Protein AF-A0A0F9AJL8-F1 (afdb_monomer)

Sequence (91 aa):
MSRAIILKEIDLERERQEGFWGSDFDDLNTPNDWVTSIVHYVVEGAYDGRSMFYTPENFREHLVKAATITVAAIEALDRNGKLAPRHYDRG

Nearest PDB structures (foldseek):
  6gv8-assembly1_A  TM=3.586E-01  e=6.718E+00  Staphylococcus epidermidis

pLDDT: mean 90.89, std 8.99, range [55.16, 98.38]

Mean predicted aligned error: 4.3 Å

Structure (mmCIF, N/CA/C/O backbone):
data_AF-A0A0F9AJL8-F1
#
_entry.id   AF-A0A0F9AJL8-F1
#
loop_
_atom_site.group_PDB
_atom_site.id
_atom_site.type_symbol
_atom_site.label_atom_id
_atom_site.label_alt_id
_atom_site.label_comp_id
_atom_site.label_asym_id
_atom_site.label_entity_id
_atom_site.label_seq_id
_atom_site.pdbx_PDB_ins_code
_atom_site.Cartn_x
_atom_site.Cartn_y
_atom_site.Cartn_z
_atom_site.occupancy
_atom_site.B_iso_or_equiv
_atom_site.auth_seq_id
_atom_site.auth_comp_id
_atom_site.auth_asym_id
_atom_site.auth_atom_id
_atom_site.pdbx_PDB_model_num
ATOM 1 N N . MET A 1 1 ? 20.405 0.552 1.076 1.00 68.00 1 MET A N 1
ATOM 2 C CA . MET A 1 1 ? 19.253 1.344 1.560 1.00 68.00 1 MET A CA 1
ATOM 3 C C . MET A 1 1 ? 18.716 0.673 2.817 1.00 68.00 1 MET A C 1
ATOM 5 O O . MET A 1 1 ? 18.685 -0.551 2.842 1.00 68.00 1 MET A O 1
ATOM 9 N N . SER A 1 2 ? 18.402 1.415 3.880 1.00 92.00 2 SER A N 1
ATOM 10 C CA . SER A 1 2 ? 17.898 0.820 5.127 1.00 92.00 2 SER A CA 1
ATOM 11 C C . SER A 1 2 ? 16.372 0.727 5.105 1.00 92.00 2 SER A C 1
ATOM 13 O O . SER A 1 2 ? 15.709 1.519 4.439 1.00 92.00 2 SER A O 1
ATOM 15 N N . ARG A 1 3 ? 15.804 -0.201 5.884 1.00 94.69 3 ARG A N 1
ATOM 16 C CA . ARG A 1 3 ? 14.347 -0.305 6.077 1.00 94.69 3 ARG A CA 1
ATOM 17 C C . ARG A 1 3 ? 13.720 1.027 6.506 1.00 94.69 3 ARG A C 1
ATOM 19 O O . ARG A 1 3 ? 12.623 1.346 6.075 1.00 94.69 3 ARG A O 1
ATOM 26 N N . ALA A 1 4 ? 14.430 1.812 7.317 1.00 97.12 4 ALA A N 1
ATOM 27 C CA . ALA A 1 4 ?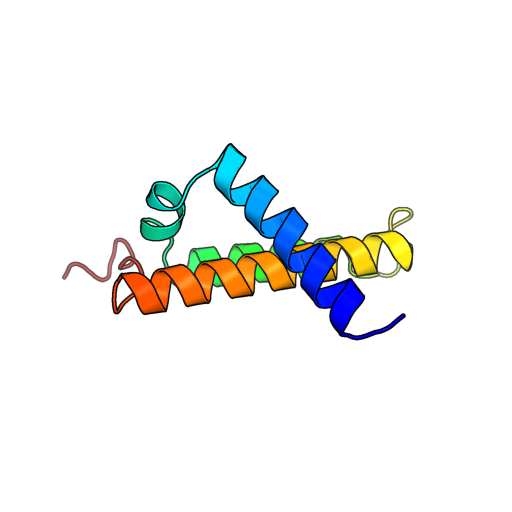 13.964 3.120 7.775 1.00 97.12 4 ALA A CA 1
ATOM 28 C C . ALA A 1 4 ? 13.737 4.114 6.622 1.00 97.12 4 ALA A C 1
ATOM 30 O O . ALA A 1 4 ? 12.792 4.889 6.672 1.00 97.12 4 ALA A O 1
ATOM 31 N N . ILE A 1 5 ? 14.566 4.068 5.572 1.00 96.88 5 ILE A N 1
ATOM 32 C CA . ILE A 1 5 ? 14.387 4.922 4.388 1.00 96.88 5 ILE A CA 1
ATOM 33 C C . ILE A 1 5 ? 13.123 4.514 3.625 1.00 96.88 5 ILE A C 1
ATOM 35 O O . ILE A 1 5 ? 12.335 5.377 3.267 1.00 96.88 5 ILE A O 1
ATOM 39 N N . ILE A 1 6 ? 12.894 3.210 3.442 1.00 97.31 6 ILE A N 1
ATOM 40 C CA . ILE A 1 6 ? 11.699 2.694 2.752 1.00 97.31 6 ILE A CA 1
ATOM 41 C C . ILE A 1 6 ? 10.425 3.110 3.497 1.00 97.31 6 ILE A C 1
ATOM 43 O O . ILE A 1 6 ? 9.487 3.596 2.879 1.00 97.31 6 ILE A O 1
ATOM 47 N N . LEU A 1 7 ? 10.409 2.969 4.826 1.00 98.06 7 LEU A N 1
ATOM 48 C CA . LEU A 1 7 ? 9.266 3.385 5.644 1.00 98.06 7 LEU A CA 1
ATOM 49 C C . LEU A 1 7 ? 9.008 4.892 5.546 1.00 98.06 7 LEU A C 1
ATOM 51 O O . LEU A 1 7 ? 7.860 5.293 5.425 1.00 98.06 7 LEU A O 1
ATOM 55 N N . LYS A 1 8 ? 10.062 5.716 5.526 1.00 98.12 8 LYS A N 1
ATOM 56 C CA . LYS A 1 8 ? 9.925 7.164 5.329 1.00 98.12 8 LYS A CA 1
ATOM 57 C C . LYS A 1 8 ? 9.332 7.515 3.961 1.00 98.12 8 LYS A C 1
ATOM 59 O O . LYS A 1 8 ? 8.586 8.475 3.850 1.00 98.12 8 LYS A O 1
ATOM 64 N N . GLU A 1 9 ? 9.675 6.780 2.912 1.00 98.12 9 GLU A N 1
ATOM 65 C CA . GLU A 1 9 ? 9.086 7.021 1.591 1.00 98.12 9 GLU A CA 1
ATOM 66 C C . GLU A 1 9 ? 7.610 6.618 1.524 1.00 98.12 9 GLU A C 1
ATOM 68 O O . GLU A 1 9 ? 6.823 7.328 0.907 1.00 98.12 9 GLU A O 1
ATOM 73 N N . ILE A 1 10 ? 7.233 5.518 2.182 1.00 98.38 10 ILE A N 1
ATOM 74 C CA . ILE A 1 10 ? 5.827 5.110 2.320 1.00 98.38 10 ILE A CA 1
ATOM 75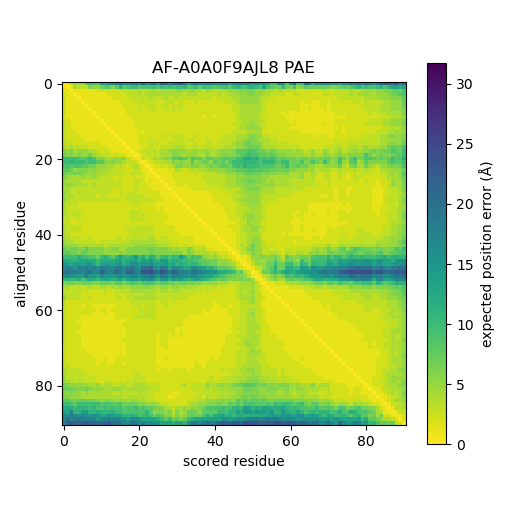 C C . ILE A 1 10 ? 5.033 6.191 3.061 1.00 98.38 10 ILE A C 1
ATOM 77 O O . ILE A 1 10 ? 3.934 6.528 2.630 1.00 98.38 10 ILE A O 1
ATOM 81 N N . ASP A 1 11 ? 5.610 6.745 4.129 1.00 98.12 11 ASP A N 1
ATOM 82 C CA . ASP A 1 11 ? 5.035 7.828 4.933 1.00 98.12 11 ASP A CA 1
ATOM 83 C C . ASP A 1 11 ? 4.823 9.104 4.099 1.00 98.12 11 ASP A C 1
ATOM 85 O O . ASP A 1 11 ? 3.711 9.614 4.015 1.00 98.12 11 ASP A O 1
ATOM 89 N N . LEU A 1 12 ? 5.844 9.547 3.355 1.00 98.12 12 LEU A N 1
ATOM 90 C CA . LEU A 1 12 ? 5.733 10.701 2.449 1.00 98.12 12 LEU A CA 1
ATOM 91 C C . LEU A 1 12 ? 4.670 10.499 1.356 1.00 98.12 12 LEU A C 1
ATOM 93 O O . LEU A 1 12 ? 3.933 11.424 1.013 1.00 98.12 12 LEU A O 1
ATOM 97 N N . GLU A 1 13 ? 4.575 9.294 0.793 1.00 97.44 13 GLU A N 1
ATOM 98 C CA . GLU A 1 13 ? 3.529 8.971 -0.180 1.00 97.44 13 GLU A CA 1
ATOM 99 C C . GLU A 1 13 ? 2.141 8.917 0.482 1.00 97.44 13 GLU A C 1
ATOM 101 O O . GLU A 1 13 ? 1.154 9.314 -0.140 1.00 97.44 13 GLU A O 1
ATOM 106 N N . ARG A 1 14 ? 2.043 8.499 1.753 1.00 96.81 14 ARG A N 1
ATOM 107 C CA . ARG A 1 14 ? 0.782 8.500 2.511 1.00 96.81 14 ARG A CA 1
ATOM 108 C C . ARG A 1 14 ? 0.300 9.917 2.799 1.00 96.81 14 ARG A C 1
ATOM 110 O O . ARG A 1 14 ? -0.881 10.195 2.582 1.00 96.81 14 ARG A O 1
ATOM 117 N N . GLU A 1 15 ? 1.202 10.807 3.214 1.00 96.31 15 GLU A N 1
ATOM 118 C CA . GLU A 1 15 ? 0.934 12.241 3.386 1.00 96.31 15 GLU A CA 1
ATOM 119 C C . GLU A 1 15 ? 0.420 12.860 2.081 1.00 96.31 15 GLU A C 1
ATOM 121 O O . GLU A 1 15 ? -0.558 13.611 2.076 1.00 96.31 15 GLU A O 1
ATOM 126 N N . ARG A 1 16 ? 1.041 12.498 0.948 1.00 94.81 16 ARG A N 1
ATOM 127 C CA . ARG A 1 16 ? 0.592 12.931 -0.377 1.00 94.81 16 ARG A CA 1
ATOM 128 C C . ARG A 1 16 ? -0.846 12.482 -0.651 1.00 94.81 16 ARG A C 1
ATOM 130 O O . ARG A 1 16 ? -1.652 13.305 -1.077 1.00 94.81 16 ARG A O 1
ATOM 137 N N . GLN A 1 17 ? -1.171 11.207 -0.425 1.00 92.00 17 GLN A N 1
ATOM 138 C CA . GLN A 1 17 ? -2.523 10.666 -0.633 1.00 92.00 17 GLN A CA 1
ATOM 139 C C . GLN A 1 17 ? -3.564 11.347 0.262 1.00 92.00 17 GLN A C 1
ATOM 141 O O . GLN A 1 17 ? -4.628 11.725 -0.231 1.00 92.00 17 GLN A O 1
ATOM 146 N N . GLU A 1 18 ? -3.232 11.588 1.533 1.00 90.25 18 GLU A N 1
ATOM 147 C CA . GLU A 1 18 ? -4.116 12.299 2.464 1.00 90.25 18 GLU A CA 1
ATOM 148 C C . GLU A 1 18 ? -4.425 13.715 1.965 1.00 90.25 18 GLU A C 1
ATOM 150 O O . GLU A 1 18 ? -5.572 14.147 1.997 1.00 90.25 18 GLU A O 1
ATOM 155 N N . GLY A 1 19 ? -3.423 14.413 1.422 1.00 88.19 19 GLY A N 1
ATOM 156 C CA . GLY A 1 19 ? -3.605 15.745 0.846 1.00 88.19 19 GLY A CA 1
ATOM 157 C C . GLY A 1 19 ? -4.472 15.783 -0.417 1.00 88.19 19 GLY A C 1
ATOM 158 O O . GLY A 1 19 ? -5.026 16.835 -0.735 1.00 88.19 19 GLY A O 1
ATOM 159 N N . PHE A 1 20 ? -4.599 14.669 -1.145 1.00 86.31 20 PHE A N 1
ATOM 160 C CA . PHE A 1 20 ? -5.435 14.599 -2.342 1.00 86.31 20 PHE A CA 1
ATOM 161 C C . PHE A 1 20 ? -6.864 14.144 -2.040 1.00 86.31 20 PHE A C 1
ATOM 163 O O . PHE A 1 20 ? -7.802 14.731 -2.580 1.00 86.31 20 PHE A O 1
ATOM 170 N N . TRP A 1 21 ? -7.029 13.045 -1.299 1.00 85.12 21 TRP A N 1
ATOM 171 C CA . TRP A 1 21 ? -8.312 12.330 -1.192 1.00 85.12 21 TRP A CA 1
ATOM 172 C C . TRP A 1 21 ? -8.899 12.418 0.218 1.00 85.12 21 TRP A C 1
ATOM 174 O O . TRP A 1 21 ? -10.116 12.530 0.363 1.00 85.12 21 TRP A O 1
ATOM 184 N N . GLY A 1 22 ? -8.032 12.437 1.233 1.00 86.69 22 GLY A N 1
ATOM 185 C CA . GLY A 1 22 ? -8.406 12.434 2.642 1.00 86.69 22 GLY A CA 1
ATOM 186 C C . GLY A 1 22 ? -9.011 11.110 3.121 1.00 86.69 22 GLY A C 1
ATOM 187 O O . GLY A 1 22 ? -9.522 10.299 2.347 1.00 86.69 22 GLY A O 1
ATOM 188 N N . SER A 1 23 ? -8.995 10.922 4.436 1.00 85.81 23 SER A N 1
ATOM 189 C CA . SER A 1 23 ? -9.541 9.737 5.115 1.00 85.81 23 SER A CA 1
ATOM 190 C C . SER A 1 23 ? -11.041 9.484 4.882 1.00 85.81 23 SER A C 1
ATOM 192 O O . SER A 1 23 ? -11.462 8.328 4.895 1.00 85.81 23 SER A O 1
ATOM 194 N N . ASP A 1 24 ? -11.839 10.516 4.586 1.00 87.69 24 ASP A N 1
ATOM 195 C CA 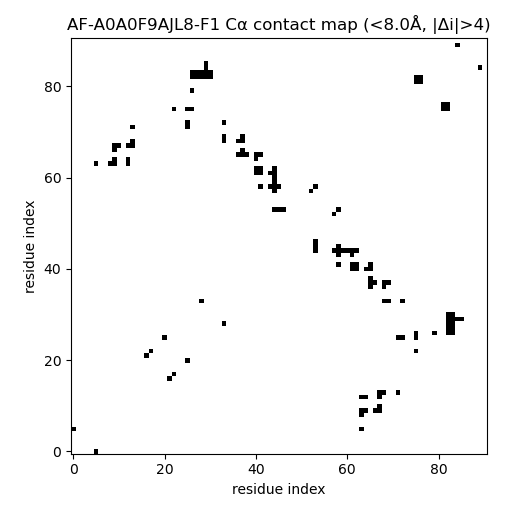. ASP A 1 24 ? -13.265 10.358 4.245 1.00 87.69 24 ASP A CA 1
ATOM 196 C C . ASP A 1 24 ? -13.468 9.519 2.973 1.00 87.69 24 ASP A C 1
ATOM 198 O O . ASP A 1 24 ? -14.443 8.775 2.861 1.00 87.69 24 ASP A O 1
ATOM 202 N N . PHE A 1 25 ? -12.558 9.631 1.999 1.00 90.00 25 PHE A N 1
ATOM 203 C CA . PHE A 1 25 ? -12.618 8.834 0.777 1.00 90.00 25 PHE A CA 1
ATOM 204 C C . PHE A 1 25 ? -12.214 7.380 1.039 1.00 90.00 25 PHE A C 1
ATOM 206 O O . PHE A 1 25 ? -12.845 6.459 0.517 1.00 90.00 25 PHE A O 1
ATOM 213 N N . ASP A 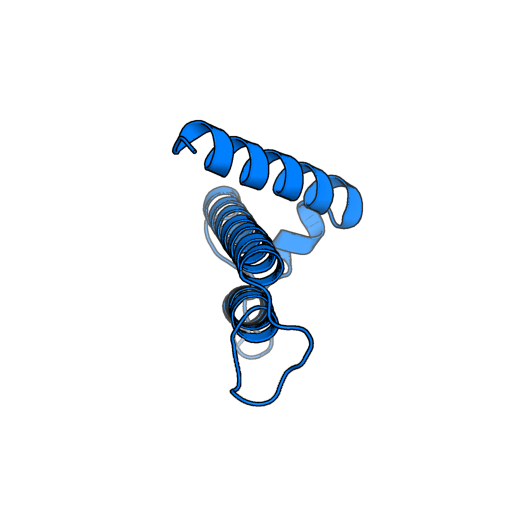1 26 ? -11.207 7.166 1.888 1.00 91.19 26 ASP A N 1
ATOM 214 C CA . ASP A 1 26 ? -10.760 5.830 2.285 1.00 91.19 26 ASP A CA 1
ATOM 215 C C . ASP A 1 26 ? -11.896 5.021 2.924 1.00 91.19 26 ASP A C 1
ATOM 217 O O . ASP A 1 26 ? -12.070 3.836 2.636 1.00 91.19 26 ASP A O 1
ATOM 221 N N . ASP A 1 27 ? -12.729 5.676 3.731 1.00 92.75 27 ASP A N 1
ATOM 222 C CA . ASP A 1 27 ? -13.842 5.043 4.441 1.00 92.75 27 ASP A CA 1
ATOM 223 C C . ASP A 1 27 ? -14.977 4.568 3.507 1.00 92.75 27 ASP A C 1
ATOM 225 O O . ASP A 1 27 ? -15.838 3.782 3.915 1.00 92.75 27 ASP A O 1
ATOM 229 N N . LEU A 1 28 ? -14.969 4.989 2.236 1.00 93.38 28 LEU A N 1
ATOM 230 C CA . LEU A 1 28 ? -15.906 4.533 1.204 1.00 93.38 28 LEU A CA 1
ATOM 231 C C . LEU A 1 28 ? -15.426 3.276 0.467 1.00 93.38 28 LEU A C 1
ATOM 233 O O . LEU A 1 28 ? -16.234 2.626 -0.204 1.00 93.38 28 LEU A O 1
ATOM 237 N N . ASN A 1 29 ? -14.145 2.918 0.585 1.00 95.25 29 ASN A N 1
ATOM 238 C CA . ASN A 1 29 ? -13.562 1.806 -0.156 1.00 95.25 29 ASN A CA 1
ATOM 239 C C . ASN A 1 29 ? -13.971 0.454 0.436 1.00 95.25 29 ASN A C 1
ATOM 241 O O . ASN A 1 29 ? -13.777 0.152 1.622 1.00 95.25 29 ASN A O 1
ATOM 245 N N . THR A 1 30 ? -14.503 -0.408 -0.427 1.00 96.56 30 THR A N 1
ATOM 246 C CA . THR A 1 30 ? -14.786 -1.802 -0.088 1.00 96.56 30 THR A CA 1
ATOM 247 C C . THR A 1 30 ? -13.491 -2.622 -0.067 1.00 96.56 30 THR A C 1
ATOM 249 O O . THR A 1 30 ? -12.491 -2.219 -0.667 1.00 96.56 30 THR A O 1
ATOM 252 N N . PRO A 1 31 ? -13.477 -3.825 0.544 1.00 95.94 31 PRO A N 1
ATOM 253 C CA . PRO A 1 31 ? -12.314 -4.713 0.475 1.00 95.94 31 PRO A CA 1
ATOM 254 C C . PRO A 1 31 ? -11.793 -4.951 -0.953 1.00 95.94 31 PRO A C 1
ATOM 256 O O . PRO A 1 31 ? -10.586 -5.050 -1.165 1.00 95.94 31 PRO A O 1
ATOM 259 N N . ASN A 1 32 ? -12.687 -5.007 -1.945 1.00 95.88 32 ASN A N 1
ATOM 260 C CA . ASN A 1 32 ? -12.304 -5.218 -3.340 1.00 95.88 32 ASN A CA 1
ATOM 261 C C . ASN A 1 32 ? -11.677 -3.972 -3.974 1.00 95.88 32 ASN A C 1
ATOM 263 O O . ASN A 1 32 ? -10.797 -4.123 -4.820 1.00 95.88 32 ASN A O 1
ATOM 267 N N . ASP A 1 33 ? -12.091 -2.770 -3.575 1.00 96.06 33 ASP A N 1
ATOM 268 C CA . ASP A 1 33 ? -11.506 -1.520 -4.078 1.00 96.06 33 ASP A CA 1
ATOM 269 C C . ASP A 1 33 ? -10.057 -1.379 -3.599 1.00 96.06 33 ASP A C 1
ATOM 271 O O . ASP A 1 33 ? -9.160 -1.069 -4.390 1.00 96.06 33 ASP A O 1
ATOM 275 N N . TRP A 1 34 ? -9.804 -1.732 -2.333 1.00 96.56 34 TRP A N 1
ATOM 276 C CA . TRP A 1 34 ? -8.455 -1.804 -1.774 1.00 96.56 34 TRP A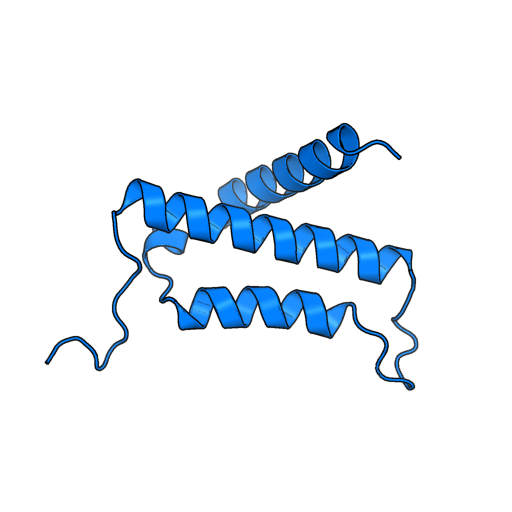 CA 1
ATOM 277 C C . TRP A 1 34 ? -7.575 -2.806 -2.522 1.00 96.56 34 TRP A C 1
ATOM 279 O O . TRP A 1 34 ? -6.494 -2.450 -2.991 1.00 96.56 34 TRP A O 1
ATOM 289 N N . VAL A 1 35 ? -8.049 -4.047 -2.693 1.00 97.25 35 VAL A N 1
ATOM 290 C CA . VAL A 1 35 ? -7.311 -5.085 -3.436 1.00 97.25 35 VAL A CA 1
ATOM 291 C C . VAL A 1 35 ? -7.041 -4.643 -4.872 1.00 97.25 35 VAL A C 1
ATOM 293 O O . VAL A 1 35 ? -5.925 -4.811 -5.360 1.00 97.25 35 VAL A O 1
ATOM 296 N N . THR A 1 36 ? -8.030 -4.052 -5.540 1.00 97.19 36 THR A N 1
ATOM 297 C CA . THR A 1 36 ? -7.893 -3.577 -6.922 1.00 97.19 36 THR A CA 1
ATOM 29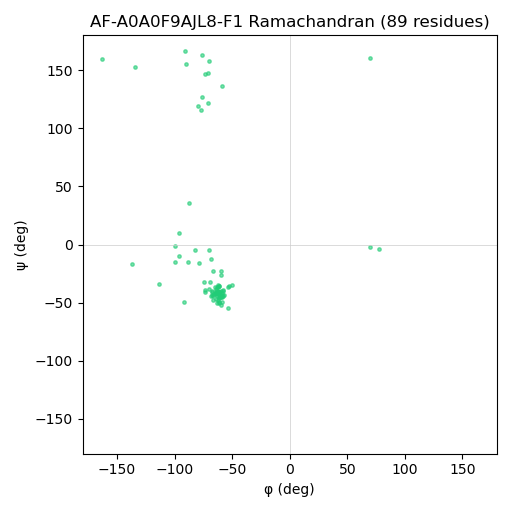8 C C . THR A 1 36 ? -6.809 -2.510 -7.027 1.00 97.19 36 THR A C 1
ATOM 300 O O . THR A 1 36 ? -5.943 -2.620 -7.891 1.00 97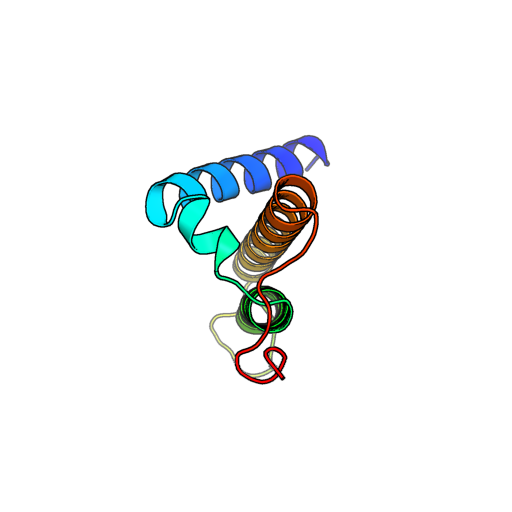.19 36 THR A O 1
ATOM 303 N N . SER A 1 37 ? -6.795 -1.532 -6.119 1.00 95.88 37 SER A N 1
ATOM 304 C CA . SER A 1 37 ? -5.781 -0.469 -6.093 1.00 95.88 37 SER A CA 1
ATOM 305 C C . SER A 1 37 ? -4.370 -1.008 -5.827 1.00 95.88 37 SER A C 1
ATOM 307 O O . SER A 1 37 ? -3.415 -0.611 -6.494 1.00 95.88 37 SER A O 1
ATOM 309 N N . ILE A 1 38 ? -4.228 -1.960 -4.899 1.00 97.38 38 ILE A N 1
ATOM 310 C CA . ILE A 1 38 ? -2.938 -2.609 -4.610 1.00 97.38 38 ILE A CA 1
ATOM 311 C C . ILE A 1 38 ? -2.439 -3.374 -5.840 1.00 97.38 38 ILE A C 1
ATOM 313 O O . ILE A 1 38 ? -1.296 -3.198 -6.264 1.00 97.38 38 ILE A O 1
ATOM 317 N N . VAL A 1 39 ? -3.297 -4.210 -6.433 1.00 96.56 39 VAL A N 1
ATOM 318 C CA . VAL A 1 39 ? -2.953 -5.012 -7.615 1.00 96.56 39 VAL A CA 1
ATOM 319 C C . VAL A 1 39 ? -2.618 -4.116 -8.800 1.00 96.56 39 VAL A C 1
ATOM 321 O O . VAL A 1 39 ? -1.659 -4.406 -9.507 1.00 96.56 39 VAL A O 1
ATOM 324 N N . HIS A 1 40 ? -3.359 -3.026 -8.998 1.00 94.81 40 HIS A N 1
ATOM 325 C CA . HIS A 1 40 ? -3.108 -2.065 -10.064 1.00 94.81 40 HIS A CA 1
ATOM 326 C C . HIS A 1 40 ? -1.664 -1.557 -10.028 1.00 94.81 40 HIS A C 1
ATOM 328 O O . HIS A 1 40 ? -0.945 -1.750 -11.006 1.00 94.81 40 HIS A O 1
ATOM 334 N N . TYR A 1 41 ? -1.196 -1.032 -8.890 1.00 94.62 41 TYR A N 1
ATOM 335 C CA . TYR A 1 41 ? 0.184 -0.553 -8.790 1.00 94.62 41 TYR A CA 1
ATOM 336 C C . TYR A 1 41 ? 1.211 -1.674 -8.958 1.00 94.62 41 TYR A C 1
ATOM 338 O O . TYR A 1 41 ? 2.190 -1.501 -9.681 1.00 94.62 41 TYR A O 1
ATOM 346 N N . VAL A 1 42 ? 0.988 -2.846 -8.354 1.00 92.62 42 VAL A N 1
ATOM 347 C CA . VAL A 1 42 ? 1.904 -3.989 -8.518 1.00 92.62 42 VAL A CA 1
ATOM 348 C C . VAL A 1 42 ? 2.031 -4.397 -9.990 1.00 92.62 42 VAL A C 1
ATOM 350 O O . VAL A 1 42 ? 3.138 -4.675 -10.449 1.00 92.62 42 VAL A O 1
ATOM 353 N N . VAL A 1 43 ? 0.920 -4.422 -10.730 1.00 91.12 43 VAL A N 1
ATOM 354 C CA . VAL A 1 43 ? 0.884 -4.806 -12.146 1.00 91.12 43 VAL A CA 1
ATOM 355 C C . VAL A 1 43 ? 1.479 -3.722 -13.043 1.00 91.12 43 VAL A C 1
ATOM 357 O O . VAL A 1 43 ? 2.230 -4.065 -13.950 1.00 91.12 43 VAL A O 1
ATOM 360 N N . GLU A 1 44 ? 1.210 -2.438 -12.794 1.00 87.94 44 GLU A N 1
ATOM 361 C CA . GLU A 1 44 ? 1.781 -1.337 -13.589 1.00 87.94 44 GLU A CA 1
ATOM 362 C C . GLU A 1 44 ? 3.311 -1.289 -13.521 1.00 87.94 44 GLU A C 1
ATOM 364 O O . GLU A 1 44 ? 3.973 -1.004 -14.519 1.00 87.94 44 GLU A O 1
ATOM 369 N N . GLY A 1 45 ? 3.885 -1.615 -12.361 1.00 85.12 45 GLY A N 1
ATOM 370 C CA . GLY A 1 45 ? 5.334 -1.700 -12.210 1.00 85.12 45 GLY A CA 1
ATOM 371 C C . GLY A 1 45 ? 5.949 -2.994 -12.756 1.00 85.12 45 GLY A C 1
ATOM 372 O O . GLY A 1 45 ? 7.171 -3.066 -12.900 1.00 85.12 45 GLY A O 1
ATOM 373 N N . ALA A 1 46 ? 5.150 -4.032 -13.014 1.00 85.00 46 ALA A N 1
ATOM 374 C CA . ALA A 1 46 ? 5.656 -5.350 -13.372 1.00 85.00 46 ALA A CA 1
ATOM 375 C C . ALA A 1 46 ? 6.202 -5.399 -14.808 1.00 85.00 46 ALA A C 1
ATOM 377 O O . ALA A 1 46 ? 5.691 -4.773 -15.735 1.00 85.00 46 ALA A O 1
ATOM 378 N N . TYR A 1 47 ? 7.235 -6.219 -15.009 1.00 79.44 47 TYR A N 1
ATOM 379 C CA . TYR A 1 47 ? 7.728 -6.530 -16.345 1.00 79.44 47 TYR A CA 1
ATOM 380 C C . TYR A 1 47 ? 6.803 -7.543 -17.033 1.00 79.44 47 TYR A C 1
ATOM 382 O O . TYR A 1 47 ? 6.705 -8.692 -16.607 1.00 79.44 47 TYR A O 1
ATOM 390 N N . ASP A 1 48 ? 6.161 -7.143 -18.127 1.00 77.38 48 ASP A N 1
ATOM 391 C CA . ASP A 1 48 ? 5.256 -7.985 -18.926 1.00 77.38 48 ASP A CA 1
ATOM 392 C C . ASP A 1 48 ? 5.942 -8.630 -20.154 1.00 77.38 48 ASP A C 1
ATOM 394 O O . ASP A 1 48 ? 5.278 -9.171 -21.047 1.00 77.38 48 ASP A O 1
ATOM 398 N N . GLY A 1 49 ? 7.276 -8.538 -20.236 1.00 70.94 49 GLY A N 1
ATOM 399 C CA . GLY A 1 49 ? 8.067 -9.040 -21.363 1.00 70.94 49 GLY A CA 1
ATOM 400 C C . GLY A 1 49 ? 8.052 -8.155 -22.613 1.00 70.94 49 GLY A C 1
ATOM 401 O O . GLY A 1 49 ? 8.726 -8.483 -23.588 1.00 70.94 49 GLY A O 1
ATOM 402 N N . ARG A 1 50 ? 7.274 -7.065 -22.626 1.00 67.44 50 ARG A N 1
ATOM 403 C CA . ARG A 1 50 ? 6.998 -6.249 -23.826 1.00 67.44 50 ARG A CA 1
ATOM 404 C C . ARG A 1 50 ? 7.053 -4.742 -23.570 1.00 67.44 50 ARG A C 1
ATOM 406 O O . ARG A 1 50 ? 7.160 -3.965 -24.517 1.00 67.44 50 ARG A O 1
ATOM 413 N N . SER A 1 51 ? 7.000 -4.330 -22.312 1.00 66.50 51 SER A N 1
ATOM 414 C CA . SER A 1 51 ? 6.932 -2.942 -21.893 1.00 66.50 51 SER A CA 1
ATOM 415 C C . SER A 1 51 ? 8.305 -2.280 -21.932 1.00 66.50 51 SER A C 1
ATOM 417 O O . SER A 1 51 ? 9.224 -2.640 -21.198 1.00 66.50 51 SER A O 1
ATOM 419 N N . MET A 1 52 ? 8.410 -1.242 -22.758 1.00 67.19 52 MET A N 1
ATOM 420 C CA . MET A 1 52 ? 9.510 -0.272 -22.745 1.00 67.19 52 MET A CA 1
ATOM 421 C C . MET A 1 52 ? 9.496 0.648 -21.510 1.00 67.19 52 MET A C 1
ATOM 423 O O . MET A 1 52 ? 10.420 1.435 -21.332 1.00 67.19 52 MET A O 1
ATOM 427 N N . PHE A 1 53 ? 8.468 0.551 -20.660 1.00 70.44 53 PHE A N 1
ATOM 428 C CA . PHE A 1 53 ? 8.294 1.376 -19.461 1.00 70.44 53 PHE A CA 1
ATOM 429 C C . PHE A 1 53 ? 8.800 0.703 -18.182 1.00 70.44 53 PHE A C 1
ATOM 431 O O . PHE A 1 53 ? 8.904 1.362 -17.145 1.00 70.44 53 PHE A O 1
ATOM 438 N N . TYR A 1 54 ? 9.138 -0.589 -18.239 1.00 84.12 54 TYR A N 1
ATOM 439 C CA . TYR A 1 54 ? 9.753 -1.264 -17.104 1.00 84.12 54 TYR A CA 1
ATOM 440 C C . TYR A 1 54 ? 11.189 -0.775 -16.896 1.00 84.12 54 TYR A C 1
ATOM 442 O O . TYR A 1 54 ? 12.060 -0.948 -17.751 1.00 84.12 54 TYR A O 1
ATOM 450 N N . THR A 1 55 ? 11.437 -0.245 -15.704 1.00 88.31 55 THR A N 1
ATOM 451 C CA . THR A 1 55 ? 12.769 -0.055 -15.128 1.00 88.31 55 THR A CA 1
ATOM 452 C C . THR A 1 55 ? 12.734 -0.532 -13.673 1.00 88.31 55 THR A C 1
ATOM 454 O O . THR A 1 55 ? 11.666 -0.490 -13.049 1.00 88.31 55 THR A O 1
ATOM 457 N N . PRO A 1 56 ? 13.862 -0.984 -13.094 1.00 89.81 56 PRO A N 1
ATOM 458 C CA . PRO A 1 56 ? 13.926 -1.309 -11.669 1.00 89.81 56 PRO A CA 1
ATOM 459 C C . PRO A 1 56 ? 13.449 -0.156 -10.774 1.00 89.81 56 PRO A C 1
ATOM 461 O O . PRO A 1 56 ? 12.791 -0.387 -9.761 1.00 89.81 56 PRO A O 1
ATOM 464 N N . GLU A 1 57 ? 13.743 1.083 -11.167 1.00 91.38 57 GLU A N 1
ATOM 465 C CA . GLU A 1 57 ? 13.336 2.298 -10.467 1.00 91.38 57 GLU A CA 1
ATOM 466 C C . GLU A 1 57 ? 11.816 2.491 -10.510 1.00 91.38 57 GLU A C 1
ATOM 468 O O . GLU A 1 57 ? 11.204 2.690 -9.460 1.00 91.38 57 GLU A O 1
ATOM 473 N N . ASN A 1 58 ? 11.196 2.348 -11.687 1.00 89.88 58 ASN A N 1
ATOM 474 C CA . ASN A 1 58 ? 9.743 2.443 -11.834 1.00 89.88 58 ASN A CA 1
ATOM 475 C C . ASN A 1 58 ? 9.052 1.332 -11.047 1.00 89.88 58 ASN A C 1
ATOM 477 O O . ASN A 1 58 ? 8.090 1.597 -10.329 1.00 89.88 58 ASN A O 1
ATOM 481 N N . PHE A 1 59 ? 9.547 0.095 -11.128 1.00 93.06 59 PHE A N 1
ATOM 482 C CA . PHE A 1 59 ? 8.970 -1.008 -10.367 1.00 93.06 59 PHE A CA 1
ATOM 483 C C . PHE A 1 59 ? 9.044 -0.744 -8.860 1.00 93.06 59 PHE A C 1
ATOM 485 O O . PHE A 1 59 ? 8.053 -0.907 -8.150 1.00 93.06 59 PHE A O 1
ATOM 492 N N . ARG A 1 60 ? 10.189 -0.255 -8.368 1.00 94.75 60 ARG A N 1
ATOM 493 C CA . ARG A 1 60 ? 10.359 0.139 -6.966 1.00 94.75 60 ARG A CA 1
ATOM 494 C C . ARG A 1 60 ? 9.363 1.225 -6.553 1.00 94.75 60 ARG A C 1
ATOM 496 O O . ARG A 1 60 ? 8.785 1.118 -5.476 1.00 94.75 60 ARG A O 1
ATOM 503 N N . GLU A 1 61 ? 9.162 2.255 -7.373 1.00 95.12 61 GLU A N 1
ATOM 504 C CA . GLU A 1 61 ? 8.188 3.318 -7.094 1.00 95.12 61 GLU A CA 1
ATOM 505 C C . GLU A 1 61 ? 6.764 2.756 -6.959 1.00 95.12 61 GLU A C 1
ATOM 507 O O . GLU A 1 61 ? 6.053 3.074 -6.007 1.00 95.12 61 GLU A O 1
ATOM 512 N N . HIS A 1 62 ? 6.369 1.857 -7.859 1.00 95.94 62 HIS A N 1
ATOM 513 C CA . HIS A 1 62 ? 5.063 1.202 -7.806 1.00 95.94 62 HIS A CA 1
ATOM 514 C C . HIS A 1 62 ? 4.900 0.303 -6.573 1.00 95.94 62 HIS A C 1
ATOM 516 O O . HIS A 1 62 ? 3.827 0.275 -5.972 1.00 95.94 62 HIS A O 1
ATOM 522 N N . LEU A 1 63 ? 5.964 -0.382 -6.139 1.00 96.62 63 LEU A N 1
ATOM 523 C CA . LEU A 1 63 ? 5.948 -1.139 -4.885 1.00 96.62 63 LEU A CA 1
ATOM 524 C C . LEU A 1 63 ? 5.760 -0.231 -3.663 1.00 96.62 63 LEU A C 1
ATOM 526 O O . LEU A 1 63 ? 5.038 -0.613 -2.743 1.00 96.62 63 LEU A O 1
ATOM 530 N N . VAL A 1 64 ? 6.363 0.965 -3.650 1.00 97.69 64 VAL A N 1
ATOM 531 C CA . VAL A 1 64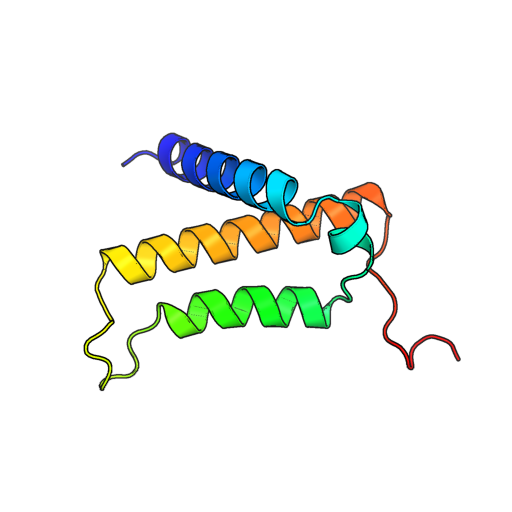 ? 6.125 1.955 -2.584 1.00 97.69 64 VAL A CA 1
ATOM 532 C C . VAL A 1 64 ? 4.658 2.382 -2.582 1.00 97.69 64 VAL A C 1
ATOM 534 O O . VAL A 1 64 ? 4.026 2.307 -1.535 1.00 97.69 64 VAL A O 1
ATOM 537 N N . LYS A 1 65 ? 4.077 2.714 -3.743 1.00 97.31 65 LYS A N 1
ATOM 538 C CA . LYS A 1 65 ? 2.651 3.080 -3.850 1.00 97.31 65 LYS A CA 1
ATOM 539 C C . LYS A 1 65 ? 1.724 1.960 -3.374 1.00 97.31 65 LYS A C 1
ATOM 541 O O . LYS A 1 65 ? 0.810 2.212 -2.594 1.00 97.31 65 LYS A O 1
ATOM 546 N N . ALA A 1 66 ? 1.981 0.715 -3.780 1.00 98.00 66 ALA A N 1
ATOM 547 C CA . ALA A 1 66 ? 1.208 -0.445 -3.335 1.00 98.00 66 ALA A CA 1
ATOM 548 C C . ALA A 1 66 ? 1.296 -0.656 -1.811 1.00 98.00 66 ALA A C 1
ATOM 550 O O . ALA A 1 66 ? 0.288 -0.945 -1.158 1.00 98.00 66 ALA A O 1
ATOM 551 N N . ALA A 1 67 ? 2.486 -0.475 -1.230 1.00 98.31 67 ALA A N 1
ATOM 552 C CA . ALA A 1 67 ? 2.673 -0.522 0.216 1.00 98.31 67 ALA A CA 1
ATOM 553 C C . ALA A 1 67 ? 1.910 0.612 0.921 1.00 98.31 67 ALA A C 1
ATOM 555 O O . ALA A 1 67 ? 1.249 0.353 1.924 1.00 98.31 67 ALA A O 1
ATOM 556 N N . THR A 1 68 ? 1.922 1.831 0.376 1.00 98.00 68 THR A N 1
ATOM 557 C CA . THR A 1 68 ? 1.153 2.958 0.920 1.00 98.00 68 THR A CA 1
ATOM 558 C C . THR A 1 68 ? -0.353 2.693 0.907 1.00 98.00 68 THR A C 1
ATOM 560 O O . THR A 1 68 ? -1.000 2.898 1.929 1.00 98.00 68 THR A O 1
ATOM 563 N N . ILE A 1 69 ? -0.912 2.154 -0.184 1.00 97.62 69 ILE A N 1
ATOM 564 C CA . ILE A 1 69 ? -2.338 1.777 -0.226 1.00 97.62 69 ILE A CA 1
ATOM 565 C C . ILE A 1 69 ? -2.654 0.686 0.808 1.00 97.62 69 ILE A C 1
ATOM 567 O O . ILE A 1 69 ? -3.711 0.705 1.431 1.00 97.62 69 ILE A O 1
ATOM 571 N N . THR A 1 70 ? -1.727 -0.249 1.033 1.00 98.38 70 THR A N 1
ATOM 572 C CA . THR A 1 70 ? -1.886 -1.274 2.076 1.00 98.38 70 THR A CA 1
ATOM 573 C C . THR A 1 70 ? -1.943 -0.645 3.472 1.00 98.38 70 THR A C 1
ATOM 575 O O . THR A 1 70 ? -2.769 -1.053 4.284 1.00 98.38 70 THR A O 1
ATOM 578 N N . VAL A 1 71 ? -1.104 0.361 3.748 1.00 98.00 71 VAL A N 1
ATOM 579 C CA . VAL A 1 71 ? -1.151 1.125 5.006 1.00 98.00 71 VAL A CA 1
ATOM 580 C C . VAL A 1 71 ? -2.494 1.840 5.150 1.00 98.00 71 VAL A C 1
ATOM 582 O O . VAL A 1 71 ? -3.155 1.646 6.165 1.00 98.00 71 VAL A O 1
ATOM 585 N N . ALA A 1 72 ? -2.944 2.571 4.126 1.00 97.00 72 ALA A N 1
ATOM 586 C CA . ALA A 1 72 ? -4.231 3.273 4.150 1.00 97.00 72 ALA A CA 1
ATOM 587 C C . ALA A 1 72 ? -5.419 2.322 4.403 1.00 97.00 72 ALA A C 1
ATOM 589 O O . ALA A 1 72 ? -6.306 2.617 5.204 1.00 97.00 72 ALA A O 1
ATOM 590 N N . ALA A 1 73 ? -5.404 1.130 3.797 1.00 97.38 73 ALA A N 1
ATOM 591 C CA . ALA A 1 73 ? -6.428 0.111 4.020 1.00 97.38 73 ALA A CA 1
ATOM 592 C C . ALA A 1 73 ? -6.451 -0.401 5.474 1.00 97.38 73 ALA A C 1
ATOM 594 O O . ALA A 1 73 ? -7.527 -0.613 6.036 1.00 97.38 73 ALA A O 1
ATOM 595 N N . ILE A 1 74 ? -5.277 -0.594 6.090 1.00 97.94 74 ILE A N 1
ATOM 596 C CA . ILE A 1 74 ? -5.162 -0.983 7.504 1.00 97.94 74 ILE A CA 1
ATOM 597 C C . ILE A 1 74 ? -5.653 0.154 8.403 1.00 97.94 74 ILE A C 1
ATOM 599 O O . ILE A 1 74 ? -6.447 -0.096 9.302 1.00 97.94 74 ILE A O 1
ATOM 603 N N . GLU A 1 75 ? -5.263 1.400 8.129 1.00 96.94 75 GLU A N 1
ATOM 604 C CA . GLU A 1 75 ? -5.740 2.573 8.870 1.00 96.94 75 GLU A CA 1
ATOM 605 C C . GLU A 1 75 ? -7.267 2.696 8.824 1.00 96.94 75 GLU A C 1
ATOM 607 O O . GLU A 1 75 ? -7.892 2.948 9.853 1.00 96.94 75 GLU A O 1
ATOM 612 N N . ALA A 1 76 ? -7.877 2.500 7.651 1.00 96.31 76 ALA A N 1
ATOM 613 C CA . ALA A 1 76 ? -9.329 2.516 7.491 1.00 96.31 76 ALA A CA 1
ATOM 614 C C . ALA A 1 76 ? -10.004 1.376 8.265 1.00 96.31 76 ALA A C 1
ATOM 616 O O . ALA A 1 76 ? -11.029 1.589 8.917 1.00 96.31 76 ALA A O 1
ATOM 617 N N . LEU A 1 77 ? -9.426 0.172 8.237 1.00 96.56 77 LEU A N 1
ATOM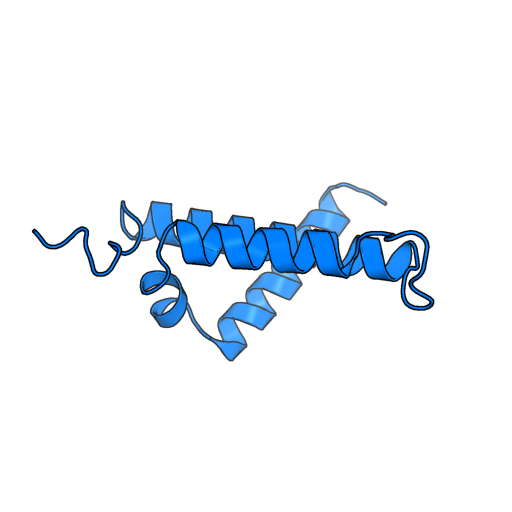 618 C CA . LEU A 1 77 ? -9.931 -0.966 9.001 1.00 96.56 77 LEU A CA 1
ATOM 619 C C . LEU A 1 77 ? -9.845 -0.719 10.514 1.00 96.56 77 LEU A C 1
ATOM 621 O O . LEU A 1 77 ? -10.832 -0.940 11.214 1.00 96.56 77 LEU A O 1
ATOM 625 N N . ASP A 1 78 ? -8.705 -0.236 11.004 1.00 97.12 78 ASP A N 1
ATOM 626 C CA . ASP A 1 78 ? -8.465 0.028 12.425 1.00 97.12 78 ASP A CA 1
ATOM 627 C C . ASP A 1 78 ? -9.340 1.180 12.940 1.00 97.12 78 ASP A C 1
ATOM 629 O O . ASP A 1 78 ? -9.903 1.094 14.033 1.00 97.12 78 ASP A O 1
ATOM 633 N N . ARG A 1 79 ? -9.515 2.240 12.138 1.00 95.50 79 ARG A N 1
ATOM 634 C CA . ARG A 1 79 ? -10.363 3.397 12.465 1.00 95.50 79 ARG A CA 1
ATOM 635 C C . ARG A 1 79 ? -11.845 3.031 12.557 1.00 95.50 79 ARG A C 1
ATOM 637 O O . ARG A 1 79 ? -12.528 3.489 13.470 1.00 95.50 79 ARG A O 1
ATOM 644 N N . ASN A 1 80 ? -12.342 2.210 11.631 1.00 94.44 80 ASN A N 1
ATOM 645 C CA . ASN A 1 80 ? -13.776 1.927 11.496 1.00 94.44 80 ASN A CA 1
ATOM 646 C C . ASN A 1 80 ? -14.218 0.602 12.140 1.00 94.44 80 ASN A C 1
ATOM 648 O O . ASN A 1 80 ? -15.417 0.347 12.282 1.00 94.44 80 ASN A O 1
ATOM 652 N N . GLY A 1 81 ? -13.276 -0.289 12.461 1.00 95.69 81 GLY A N 1
ATOM 653 C CA . GLY A 1 81 ? -13.530 -1.670 12.890 1.00 95.69 81 GLY A CA 1
ATOM 654 C C . GLY A 1 81 ? -14.069 -2.592 11.784 1.00 95.69 81 GLY A C 1
ATOM 655 O O . GLY A 1 81 ? -14.317 -3.773 12.029 1.00 95.69 81 GLY A O 1
ATOM 656 N N . LYS A 1 82 ? -14.289 -2.061 10.575 1.00 91.75 82 LYS A N 1
ATOM 657 C CA . LYS A 1 82 ? -14.735 -2.763 9.364 1.00 91.75 82 LYS A CA 1
ATOM 658 C C . LYS A 1 82 ? -14.467 -1.898 8.132 1.00 91.75 82 LYS A C 1
ATOM 660 O O . LYS A 1 82 ? -14.381 -0.682 8.240 1.00 91.75 82 LYS A O 1
ATOM 665 N N . LEU A 1 83 ? -14.422 -2.517 6.958 1.00 93.38 83 LEU A N 1
ATOM 666 C CA . LEU A 1 83 ? -14.379 -1.802 5.678 1.00 93.38 83 LEU A CA 1
ATOM 667 C C . LEU A 1 83 ? -15.789 -1.566 5.124 1.00 93.38 83 LEU A C 1
ATOM 669 O O . LEU A 1 83 ? -16.760 -2.175 5.594 1.00 93.38 83 LEU A O 1
ATOM 673 N N . ALA A 1 84 ? -15.903 -0.690 4.122 1.00 92.81 84 ALA A N 1
ATOM 674 C CA . ALA A 1 84 ? -17.187 -0.380 3.511 1.00 92.81 84 ALA A CA 1
ATOM 675 C C . ALA A 1 84 ? -17.844 -1.649 2.928 1.00 92.81 84 ALA A C 1
ATOM 677 O O . ALA A 1 84 ? -17.174 -2.463 2.279 1.00 92.81 84 ALA A O 1
ATOM 678 N N . PRO A 1 85 ? -19.156 -1.851 3.144 1.00 91.25 85 PRO A N 1
ATOM 679 C CA . PRO A 1 85 ? -19.861 -2.991 2.579 1.00 91.25 85 PRO A CA 1
ATOM 680 C C . PRO A 1 85 ? -20.009 -2.821 1.069 1.00 91.25 85 PRO A C 1
ATOM 682 O O . PRO A 1 85 ? -20.220 -1.709 0.573 1.00 91.25 85 PRO A O 1
ATOM 685 N N . ARG A 1 86 ? -19.997 -3.931 0.330 1.00 86.00 86 ARG A N 1
ATOM 686 C CA . ARG A 1 86 ? -20.294 -3.890 -1.103 1.00 86.00 86 ARG A CA 1
ATOM 687 C C . ARG A 1 86 ? -21.776 -3.587 -1.301 1.00 86.00 86 ARG A C 1
ATOM 689 O O . ARG A 1 86 ? -22.608 -3.835 -0.427 1.00 86.00 86 ARG A O 1
ATOM 696 N N . HIS A 1 87 ? -22.126 -3.069 -2.475 1.00 78.75 87 HIS A N 1
ATOM 697 C CA . HIS A 1 87 ? -23.500 -2.650 -2.774 1.00 78.75 87 HIS A CA 1
ATOM 698 C C . HIS A 1 87 ? -24.536 -3.788 -2.659 1.00 78.75 87 HIS A C 1
ATOM 700 O O . HIS A 1 87 ? -25.703 -3.508 -2.412 1.00 78.75 87 HIS A O 1
ATOM 706 N N . TYR A 1 88 ? -24.113 -5.052 -2.770 1.00 79.62 88 TYR A N 1
ATOM 707 C CA . TYR A 1 88 ? -24.950 -6.247 -2.595 1.00 79.62 88 TYR A CA 1
ATOM 708 C C . TYR A 1 88 ? -24.837 -6.923 -1.216 1.00 79.62 88 TYR A C 1
ATOM 710 O O . TYR A 1 88 ? -25.539 -7.897 -0.973 1.00 79.62 88 TYR A O 1
ATOM 718 N N . ASP A 1 89 ? -24.005 -6.421 -0.297 1.00 80.75 89 ASP A N 1
ATOM 719 C CA . ASP A 1 89 ? -23.938 -6.938 1.083 1.00 80.75 89 ASP A CA 1
ATOM 720 C C . ASP A 1 89 ? -25.048 -6.333 1.981 1.00 80.75 89 ASP A C 1
ATOM 722 O O . ASP A 1 89 ? -25.191 -6.715 3.138 1.00 80.75 89 ASP A O 1
ATOM 726 N N . ARG A 1 90 ? -25.841 -5.378 1.466 1.00 73.94 90 ARG A N 1
ATOM 727 C CA . ARG A 1 90 ? -26.919 -4.664 2.189 1.00 73.94 90 ARG A CA 1
ATOM 728 C C . ARG A 1 90 ? -28.281 -5.388 2.133 1.00 73.94 90 ARG A C 1
ATOM 730 O O . ARG A 1 90 ? -29.307 -4.724 1.990 1.00 73.94 90 ARG A O 1
ATOM 737 N N . GLY A 1 91 ? -28.260 -6.722 2.156 1.00 55.16 91 GLY A N 1
ATOM 738 C CA . GLY A 1 91 ? -29.452 -7.582 2.131 1.00 55.16 91 GLY A CA 1
ATOM 739 C C . GLY A 1 91 ? -30.234 -7.592 3.437 1.00 55.16 91 GLY A C 1
ATOM 740 O O . GLY A 1 91 ? -29.608 -7.386 4.501 1.00 55.16 91 GLY A O 1
#

Solvent-accessible surface area (backbone atoms only — not comparable to full-atom values): 5134 Å² total; per-residue (Å²): 136,56,72,68,57,56,52,50,51,27,49,54,51,40,54,52,48,45,76,73,62,34,71,77,52,53,58,64,38,24,69,64,54,50,51,49,55,31,49,48,29,48,55,71,25,45,81,78,89,75,60,90,77,56,39,76,67,50,25,51,54,21,48,40,52,25,49,27,50,52,49,53,52,49,52,37,30,69,74,64,76,48,63,28,75,54,92,80,69,77,117

Secondary structure (DSSP, 8-state):
--HHHHHHHHHHHHHHHHHHT-HHHHTT--HHHHHHHHHHHHHHTS--SS-TT--HHHHHHHHHHHHHHHHHHHHHHHHHSSPPPPTTS--

Radius of gyration: 14.93 Å; Cα contacts (8 Å, |Δi|>4): 73; chains: 1; bounding box: 49×25×37 Å

Foldseek 3Di:
DDPVVLVVLLVVVLVVVCVPQNLVNLQQDDPVNLVCQLVVLQVVQDDPVDDPPHDPVSNSVSNSSSVSSVVSNVVSCVVPVHHHDDPVVPD

Organism: NCBI:txid412755